Protein AF-A0A954FYK9-F1 (afdb_monomer)

pLDDT: mean 84.57, std 15.98, range [50.19, 98.5]

Secondary structure (DSSP, 8-state):
-TTSTTSSPPPHHHHHHHHHHHTSGGGTT--S-----STTTTTTS--------

Foldseek 3Di:
DPQALQPDFDDPVLVVVVVVVCPDPVNVVDDPDDDDSGNHRPPNPPDPPPPPD

Structure (mmCIF, N/CA/C/O backbone):
data_AF-A0A954FYK9-F1
#
_entry.id   AF-A0A954FYK9-F1
#
loop_
_atom_site.group_PDB
_atom_site.id
_atom_site.type_symbol
_atom_site.label_atom_id
_atom_site.label_alt_id
_atom_site.label_comp_id
_atom_site.label_asym_id
_atom_site.label_entity_id
_atom_site.label_seq_id
_atom_site.pdbx_PDB_ins_code
_atom_site.Cartn_x
_atom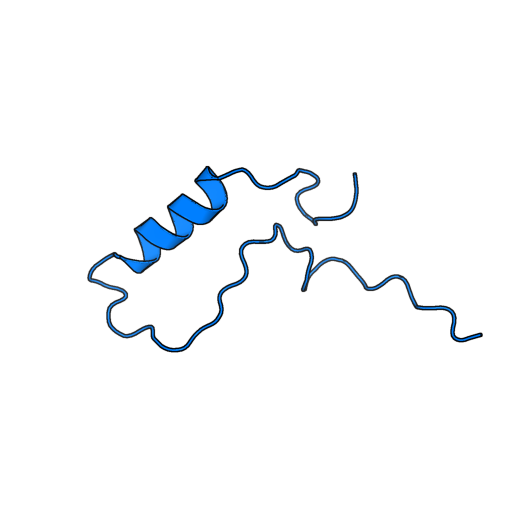_site.Cartn_y
_atom_site.Cartn_z
_atom_site.occupancy
_atom_site.B_iso_or_equiv
_atom_site.auth_seq_id
_atom_site.auth_comp_id
_atom_site.auth_asym_id
_atom_site.auth_atom_id
_atom_site.pdbx_PDB_model_num
ATOM 1 N N . THR A 1 1 ? 14.831 0.112 -18.352 1.00 50.19 1 THR A N 1
ATOM 2 C CA . THR A 1 1 ? 13.884 0.799 -17.439 1.00 50.19 1 THR A CA 1
ATOM 3 C C . THR A 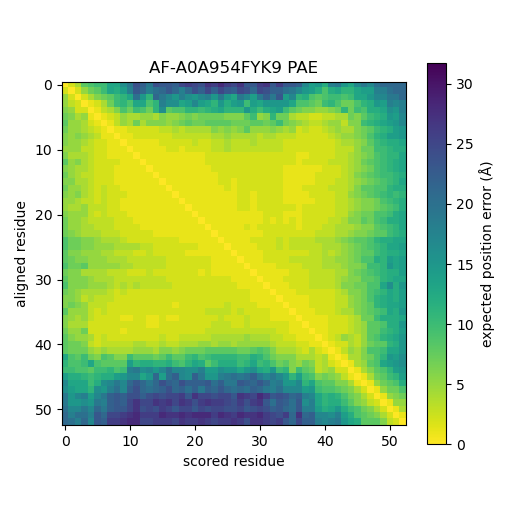1 1 ? 13.603 -0.139 -16.275 1.00 50.19 1 THR A C 1
ATOM 5 O O . THR A 1 1 ? 12.475 -0.291 -15.824 1.00 50.19 1 THR A O 1
ATOM 8 N N . ASP A 1 2 ? 14.661 -0.778 -15.766 1.00 57.50 2 ASP A N 1
ATOM 9 C CA . ASP A 1 2 ? 14.577 -2.109 -15.138 1.00 57.50 2 ASP A CA 1
ATOM 10 C C . ASP A 1 2 ? 14.458 -1.999 -13.620 1.00 57.50 2 ASP A C 1
ATOM 12 O O . ASP A 1 2 ? 15.098 -2.728 -12.868 1.00 57.50 2 ASP A O 1
ATOM 16 N N . MET A 1 3 ? 13.698 -1.010 -13.152 1.00 60.91 3 MET A N 1
ATOM 17 C CA . MET A 1 3 ? 13.547 -0.794 -11.718 1.00 60.91 3 MET A CA 1
ATOM 18 C C . MET A 1 3 ? 12.416 -1.644 -11.124 1.00 60.91 3 MET A C 1
ATOM 20 O O . MET A 1 3 ? 12.407 -1.842 -9.927 1.00 60.91 3 MET A O 1
ATOM 24 N N . HIS A 1 4 ? 11.448 -2.133 -11.902 1.00 60.69 4 HIS A N 1
ATOM 25 C CA . HIS A 1 4 ? 10.267 -2.843 -11.379 1.00 60.69 4 HIS A CA 1
ATOM 26 C C . HIS A 1 4 ? 10.039 -4.106 -12.223 1.00 60.69 4 HIS A C 1
ATOM 28 O O . HIS A 1 4 ? 10.227 -4.063 -13.438 1.00 60.69 4 HIS A O 1
ATOM 34 N N . ALA A 1 5 ? 9.627 -5.223 -11.612 1.00 69.56 5 ALA A N 1
ATOM 35 C CA . ALA A 1 5 ? 9.463 -6.518 -12.291 1.00 69.56 5 ALA A CA 1
ATOM 36 C C . ALA A 1 5 ? 8.428 -6.482 -13.432 1.00 69.56 5 ALA A C 1
ATOM 38 O O . ALA A 1 5 ? 8.492 -7.282 -14.362 1.00 69.56 5 ALA A O 1
ATOM 39 N N . LEU A 1 6 ? 7.503 -5.520 -13.386 1.00 80.19 6 LEU A N 1
ATOM 40 C CA . LEU A 1 6 ? 6.507 -5.285 -14.433 1.00 80.19 6 LEU A CA 1
ATOM 41 C C . LEU A 1 6 ? 7.021 -4.451 -15.624 1.00 80.19 6 LEU A C 1
ATOM 43 O O . LEU A 1 6 ? 6.245 -4.174 -16.534 1.00 80.19 6 LEU A O 1
ATOM 47 N N . ASN A 1 7 ? 8.300 -4.046 -15.644 1.00 80.81 7 ASN A N 1
ATOM 48 C CA . ASN A 1 7 ? 8.948 -3.309 -16.744 1.00 80.81 7 ASN A CA 1
ATOM 49 C C . ASN A 1 7 ? 8.219 -2.026 -17.197 1.00 80.81 7 ASN A C 1
ATOM 51 O O . ASN A 1 7 ? 8.338 -1.595 -18.345 1.00 80.81 7 ASN A O 1
ATOM 55 N N . ARG A 1 8 ? 7.496 -1.382 -16.277 1.00 86.75 8 ARG A N 1
ATOM 56 C CA . ARG A 1 8 ? 6.867 -0.069 -16.455 1.00 86.75 8 ARG A CA 1
ATOM 57 C C . ARG A 1 8 ? 6.903 0.720 -15.151 1.00 86.75 8 ARG A C 1
ATOM 59 O O . ARG A 1 8 ? 7.089 0.142 -14.082 1.00 86.75 8 ARG A O 1
ATOM 66 N N . ILE A 1 9 ? 6.698 2.029 -15.250 1.00 89.00 9 ILE A N 1
ATOM 67 C CA . ILE A 1 9 ? 6.405 2.863 -14.082 1.00 89.00 9 ILE A CA 1
ATOM 68 C C . ILE A 1 9 ? 4.937 2.653 -13.686 1.00 89.00 9 ILE A C 1
ATOM 70 O O . ILE A 1 9 ? 4.088 2.353 -14.533 1.00 89.00 9 ILE A O 1
ATOM 74 N N . GLY A 1 10 ? 4.671 2.718 -12.382 1.00 90.69 10 GLY A N 1
ATOM 75 C CA . GLY A 1 10 ? 3.314 2.682 -11.848 1.00 90.69 10 GLY A CA 1
ATOM 76 C C . GLY A 1 10 ? 2.543 3.945 -12.221 1.00 90.69 10 GLY A C 1
ATOM 77 O O . GLY A 1 10 ? 3.104 5.038 -12.243 1.00 90.69 10 GLY A O 1
ATOM 78 N N . GLU A 1 11 ? 1.254 3.790 -12.477 1.00 95.56 11 GLU A N 1
ATOM 79 C CA . GLU A 1 11 ? 0.324 4.890 -12.698 1.00 95.56 11 GLU A CA 1
ATOM 80 C C . GLU A 1 11 ? -0.471 5.156 -11.411 1.00 95.56 11 GLU A C 1
ATOM 82 O O . GLU A 1 11 ? -0.655 4.240 -10.602 1.00 95.56 11 GLU A O 1
ATOM 87 N N . PRO A 1 12 ? -1.027 6.364 -11.208 1.00 97.81 12 PRO A N 1
ATOM 88 C CA . PRO A 1 12 ? -1.872 6.652 -10.045 1.00 97.81 12 PRO A CA 1
ATOM 89 C C . PRO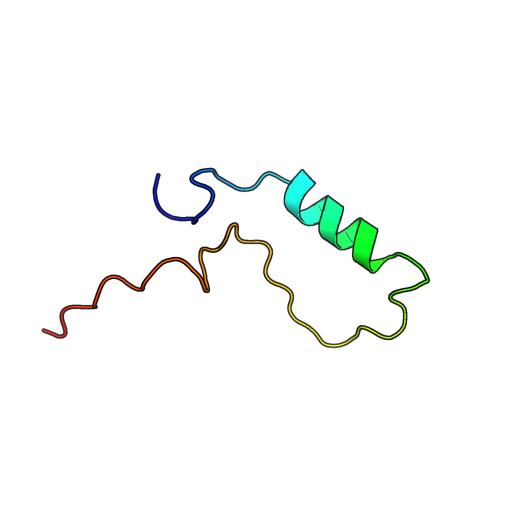 A 1 12 ? -3.025 5.650 -9.856 1.00 97.81 12 PRO A C 1
ATOM 91 O O . PRO A 1 12 ? -3.410 5.342 -8.728 1.00 97.81 12 PRO A O 1
ATOM 94 N N . ALA A 1 13 ? -3.538 5.101 -10.961 1.00 97.88 13 ALA A N 1
ATOM 95 C CA . ALA A 1 13 ? -4.589 4.090 -10.959 1.00 97.88 13 ALA A CA 1
ATOM 96 C C . ALA A 1 13 ? -4.176 2.771 -10.275 1.00 97.88 13 ALA A C 1
ATOM 98 O O . ALA A 1 13 ? -5.023 2.127 -9.659 1.00 97.88 13 ALA A O 1
ATOM 99 N N . ASP A 1 14 ? -2.894 2.387 -10.326 1.00 96.31 14 ASP A N 1
ATOM 100 C CA . ASP A 1 14 ? -2.409 1.155 -9.687 1.00 96.31 14 ASP A CA 1
ATOM 101 C C . ASP A 1 14 ? -2.543 1.240 -8.155 1.00 96.31 14 ASP A C 1
ATOM 103 O O . ASP A 1 14 ? -2.935 0.277 -7.498 1.00 96.31 14 ASP A O 1
ATOM 107 N N . VAL A 1 15 ? -2.274 2.417 -7.578 1.00 97.44 15 VAL A N 1
ATOM 108 C CA . VAL A 1 15 ? -2.455 2.673 -6.139 1.00 97.44 15 VAL A CA 1
ATOM 109 C C . VAL A 1 15 ? -3.938 2.834 -5.799 1.00 97.44 15 VAL A C 1
ATOM 111 O O . VAL A 1 15 ? -4.402 2.288 -4.798 1.00 97.44 15 VAL A O 1
ATOM 114 N N . ALA A 1 16 ? -4.694 3.550 -6.638 1.00 98.38 16 ALA A N 1
ATOM 115 C CA . ALA A 1 16 ? -6.123 3.777 -6.427 1.00 98.38 16 ALA A CA 1
ATOM 116 C C . ALA A 1 16 ? -6.921 2.466 -6.362 1.00 98.38 16 ALA A C 1
ATOM 118 O O . ALA A 1 16 ? -7.770 2.322 -5.486 1.00 98.38 16 ALA A O 1
ATOM 119 N N . SER A 1 17 ? -6.604 1.492 -7.220 1.00 98.25 17 SER A N 1
ATOM 120 C CA . SER A 1 17 ? -7.264 0.181 -7.213 1.00 98.25 17 SER A CA 1
ATOM 121 C C . SER A 1 17 ? -7.071 -0.564 -5.886 1.00 98.25 17 SER A C 1
ATOM 123 O O . SER A 1 17 ? -8.020 -1.151 -5.366 1.00 98.25 17 SER A O 1
ATOM 125 N N . MET A 1 18 ? -5.879 -0.488 -5.279 1.00 97.81 18 MET A N 1
ATOM 126 C CA . MET A 1 18 ? -5.639 -1.088 -3.963 1.00 97.81 18 MET A CA 1
ATOM 127 C C . MET A 1 18 ? -6.431 -0.384 -2.855 1.00 97.81 18 MET A C 1
ATOM 129 O O . MET A 1 18 ? -6.952 -1.038 -1.953 1.00 97.81 18 MET A O 1
ATOM 133 N N . ILE A 1 19 ? -6.529 0.947 -2.914 1.00 98.06 19 ILE A N 1
ATOM 134 C CA . ILE A 1 19 ? -7.322 1.729 -1.957 1.00 98.06 19 ILE A CA 1
ATOM 135 C C . ILE A 1 19 ? -8.798 1.344 -2.062 1.00 98.06 19 ILE A C 1
ATOM 137 O O . ILE A 1 19 ? -9.424 1.069 -1.044 1.00 98.06 19 ILE A O 1
ATOM 141 N N . GLU A 1 20 ? -9.344 1.289 -3.277 1.00 98.44 20 GLU A N 1
ATOM 142 C CA . GLU A 1 20 ? -10.729 0.879 -3.517 1.00 98.44 20 GLU A CA 1
ATOM 143 C C . GLU A 1 20 ? -11.004 -0.516 -2.950 1.00 98.44 20 GLU A C 1
ATOM 145 O O . GLU A 1 20 ? -11.992 -0.703 -2.242 1.00 98.44 20 GLU A O 1
ATOM 150 N N . TRP A 1 21 ? -10.102 -1.472 -3.188 1.00 97.94 21 TRP A N 1
ATOM 151 C CA . TRP A 1 21 ? -10.207 -2.806 -2.606 1.00 97.94 21 TRP A CA 1
ATOM 152 C C . TRP A 1 21 ? -10.194 -2.758 -1.072 1.00 97.94 21 TRP A C 1
ATOM 154 O O . TRP A 1 21 ? -11.075 -3.334 -0.442 1.00 97.94 21 TRP A O 1
ATOM 164 N N . LEU A 1 22 ? -9.270 -2.021 -0.446 1.00 97.81 22 LEU A N 1
ATOM 165 C CA . LEU A 1 22 ? -9.207 -1.900 1.019 1.00 97.81 22 LEU A CA 1
ATOM 166 C C . LEU A 1 22 ? -10.473 -1.295 1.641 1.00 97.81 22 LEU A C 1
ATOM 168 O O . LEU A 1 22 ? -10.794 -1.614 2.782 1.00 97.81 22 LEU A O 1
ATOM 172 N N . LEU A 1 23 ? -11.183 -0.432 0.913 1.00 97.75 23 LEU A N 1
ATOM 173 C CA . LEU A 1 23 ? -12.420 0.200 1.379 1.00 97.75 23 LEU A CA 1
ATOM 174 C C . LEU A 1 23 ? -13.650 -0.717 1.301 1.00 97.75 23 LEU A C 1
ATOM 176 O O . LEU A 1 23 ? -14.708 -0.351 1.817 1.00 97.75 23 LEU A O 1
ATOM 180 N N . GLN A 1 24 ? -13.536 -1.893 0.679 1.00 98.50 24 GLN A N 1
ATOM 181 C CA . GLN A 1 24 ? -14.614 -2.881 0.652 1.00 98.50 24 GLN A CA 1
ATOM 182 C C . GLN A 1 24 ? -14.950 -3.363 2.070 1.00 98.50 24 GLN A C 1
ATOM 184 O O . GLN A 1 24 ? -14.068 -3.572 2.907 1.00 98.50 24 GLN A O 1
ATOM 189 N N . ALA A 1 25 ? -16.241 -3.556 2.348 1.00 98.12 25 ALA A N 1
ATOM 190 C CA . ALA A 1 25 ? -16.733 -3.891 3.685 1.00 98.12 25 ALA A CA 1
ATOM 191 C C . ALA A 1 25 ? -16.207 -5.246 4.187 1.00 98.12 25 ALA A C 1
ATOM 193 O O . ALA A 1 25 ? -16.039 -5.453 5.389 1.00 98.12 25 ALA A O 1
ATOM 194 N N . GLU A 1 26 ? -15.913 -6.153 3.262 1.00 98.06 26 GLU A N 1
ATOM 195 C CA . GLU A 1 26 ? -15.374 -7.486 3.501 1.00 98.06 26 GLU A CA 1
ATOM 196 C C . GLU A 1 26 ? -13.946 -7.445 4.074 1.00 98.06 26 GLU A C 1
ATOM 198 O O . GLU A 1 26 ? -13.526 -8.384 4.746 1.00 98.06 26 GLU A O 1
ATOM 203 N N . ASN A 1 27 ? -13.217 -6.341 3.873 1.00 97.94 27 ASN A N 1
ATOM 204 C CA . ASN A 1 27 ? -11.828 -6.165 4.308 1.00 97.94 27 ASN A CA 1
ATOM 205 C C . ASN A 1 27 ? -11.696 -5.487 5.688 1.00 97.94 27 ASN A C 1
ATOM 207 O O . ASN A 1 27 ? -10.604 -5.076 6.086 1.00 97.94 27 ASN A O 1
ATOM 211 N N . ASN A 1 28 ? -12.784 -5.408 6.462 1.00 97.50 28 ASN A N 1
ATOM 212 C CA . ASN A 1 28 ? -12.866 -4.669 7.732 1.00 97.50 28 ASN A CA 1
ATOM 213 C C . ASN A 1 28 ? -12.002 -5.202 8.897 1.00 97.50 28 ASN A C 1
ATOM 215 O O . ASN A 1 28 ? -11.975 -4.593 9.967 1.00 97.50 28 ASN A O 1
ATOM 219 N N . TRP A 1 29 ? -11.292 -6.316 8.706 1.00 97.62 29 TRP A N 1
ATOM 220 C CA . TRP A 1 29 ? -10.384 -6.895 9.699 1.00 97.62 29 TRP A CA 1
ATOM 221 C C . TRP A 1 29 ? -8.899 -6.643 9.391 1.00 97.62 29 TRP A C 1
ATOM 223 O O . TRP A 1 29 ? -8.013 -7.109 10.110 1.00 97.62 29 TRP A O 1
ATOM 233 N N . ILE A 1 30 ? -8.602 -5.896 8.325 1.00 96.94 30 ILE A N 1
ATOM 234 C CA . ILE A 1 30 ? -7.235 -5.548 7.933 1.00 96.94 30 ILE A CA 1
ATOM 235 C C . ILE A 1 30 ? -6.880 -4.182 8.525 1.00 96.94 30 ILE A C 1
ATOM 237 O O . ILE A 1 30 ? -7.452 -3.159 8.162 1.00 96.94 30 ILE A O 1
ATOM 241 N N . THR A 1 31 ? -5.903 -4.152 9.432 1.00 96.81 31 THR A N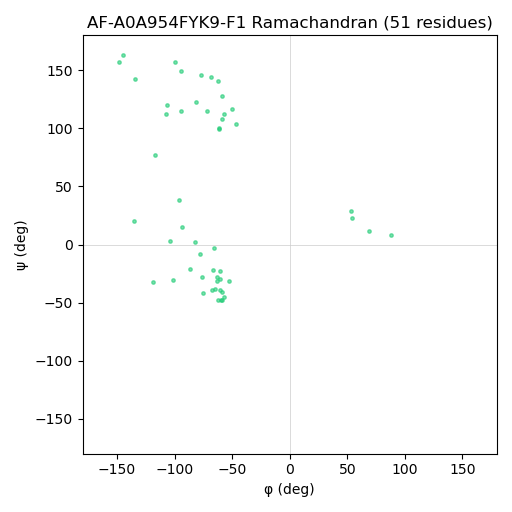 1
ATOM 242 C CA . THR A 1 31 ? -5.384 -2.908 10.020 1.00 96.81 31 THR A CA 1
ATOM 243 C C . THR A 1 31 ? -3.896 -3.018 10.367 1.00 96.81 31 THR A C 1
ATOM 245 O O . THR A 1 31 ? -3.353 -4.116 10.518 1.00 96.81 31 THR A O 1
ATOM 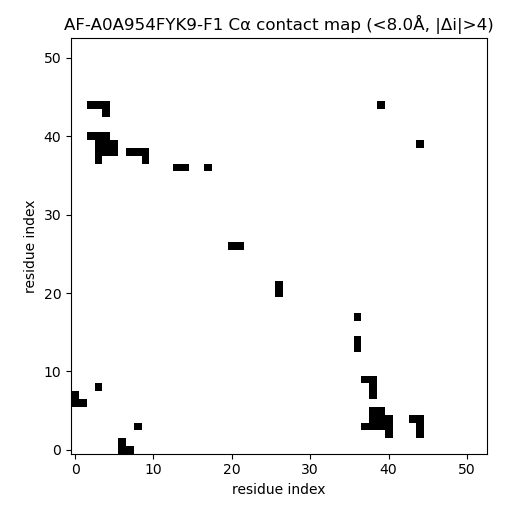248 N N . GLY A 1 32 ? -3.214 -1.872 10.452 1.00 97.12 32 GLY A N 1
ATOM 249 C CA . GLY A 1 32 ? -1.803 -1.773 10.849 1.00 97.12 32 GLY A CA 1
ATOM 250 C C . GLY A 1 32 ? -0.784 -2.338 9.851 1.00 97.12 32 GLY A C 1
ATOM 251 O O . GLY A 1 32 ? 0.377 -2.506 10.214 1.00 97.12 32 GLY A O 1
ATOM 252 N N . GLN A 1 33 ? -1.194 -2.649 8.618 1.00 96.19 33 GLN A N 1
ATOM 253 C CA . GLN A 1 33 ? -0.314 -3.219 7.594 1.00 96.19 33 GLN A CA 1
ATOM 254 C C . GLN A 1 33 ? 0.273 -2.145 6.675 1.00 96.19 33 GLN A C 1
ATOM 256 O O . GLN A 1 33 ? -0.374 -1.144 6.374 1.00 96.19 33 GLN A O 1
ATOM 261 N N . VAL A 1 34 ? 1.480 -2.403 6.169 1.00 95.00 34 VAL A N 1
ATOM 262 C CA . VAL A 1 34 ? 2.087 -1.655 5.061 1.00 95.00 34 VAL A CA 1
ATOM 263 C C . VAL A 1 34 ? 2.068 -2.558 3.833 1.00 95.00 34 VAL A C 1
ATOM 265 O O . VAL A 1 34 ? 2.746 -3.582 3.808 1.00 95.00 34 VAL A O 1
ATOM 268 N N . LEU A 1 35 ? 1.273 -2.195 2.827 1.00 93.69 35 LEU A N 1
ATOM 269 C CA . LEU A 1 35 ? 1.074 -2.993 1.615 1.00 93.69 35 LEU A CA 1
ATOM 270 C C . LEU A 1 35 ? 1.807 -2.325 0.446 1.00 93.69 35 LEU A C 1
ATOM 272 O O . LEU A 1 35 ? 1.554 -1.165 0.128 1.00 93.69 35 LEU A O 1
ATOM 276 N N . GLY A 1 36 ? 2.755 -3.044 -0.157 1.00 93.81 36 GLY A N 1
ATOM 277 C CA . GLY A 1 36 ? 3.586 -2.528 -1.244 1.00 93.81 36 GLY A CA 1
ATOM 278 C C . GLY A 1 36 ? 2.880 -2.596 -2.596 1.00 93.81 36 GLY A C 1
ATOM 279 O O . GLY A 1 36 ? 2.511 -3.681 -3.037 1.00 93.81 36 GLY A O 1
ATOM 280 N N . ILE A 1 37 ? 2.746 -1.446 -3.263 1.00 94.81 37 ILE A N 1
ATOM 281 C CA . ILE A 1 37 ? 2.258 -1.317 -4.645 1.00 94.81 37 ILE A CA 1
ATOM 282 C C . ILE A 1 37 ? 3.387 -0.726 -5.492 1.00 94.81 37 ILE A C 1
ATOM 284 O O . ILE A 1 37 ? 3.441 0.471 -5.754 1.00 94.81 37 ILE A O 1
ATOM 288 N N . ASP A 1 38 ? 4.357 -1.566 -5.843 1.00 91.19 38 ASP A N 1
ATOM 289 C CA . ASP A 1 38 ? 5.653 -1.129 -6.376 1.00 91.19 38 ASP A CA 1
ATOM 290 C C . ASP A 1 38 ? 6.108 -1.943 -7.594 1.00 91.19 38 ASP A C 1
ATOM 292 O O . ASP A 1 38 ? 7.299 -2.036 -7.888 1.00 91.19 38 ASP A O 1
ATOM 296 N N . GLY A 1 39 ? 5.179 -2.619 -8.272 1.00 90.56 39 GLY A N 1
ATOM 297 C CA . GLY A 1 39 ? 5.489 -3.453 -9.433 1.00 90.56 39 GLY A CA 1
ATOM 298 C C . GLY A 1 39 ? 6.571 -4.518 -9.189 1.00 90.56 39 GLY A C 1
ATOM 299 O O . GLY A 1 39 ? 7.216 -4.934 -10.151 1.00 90.56 39 GLY A O 1
ATOM 300 N N . GLY A 1 40 ? 6.803 -4.939 -7.938 1.00 89.25 40 GLY A N 1
ATOM 301 C CA . GLY A 1 40 ? 7.787 -5.953 -7.558 1.00 89.25 40 GLY A CA 1
ATOM 302 C C . GLY A 1 40 ? 9.198 -5.423 -7.280 1.00 89.25 40 GLY A C 1
ATOM 303 O O . GLY A 1 40 ? 10.113 -6.230 -7.110 1.00 89.25 40 GLY A O 1
ATOM 304 N N . LEU A 1 41 ? 9.405 -4.104 -7.228 1.00 85.88 41 LEU A N 1
ATOM 305 C CA . LEU A 1 41 ? 10.720 -3.497 -6.993 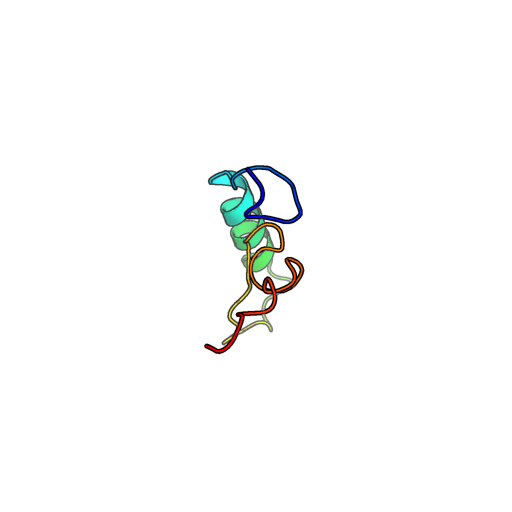1.00 85.88 41 LEU A CA 1
ATOM 306 C C . LEU A 1 41 ? 11.354 -3.939 -5.661 1.00 85.88 41 LEU A C 1
ATOM 308 O O . LEU A 1 41 ? 12.523 -4.322 -5.640 1.00 85.88 41 LEU A O 1
ATOM 312 N N . ALA A 1 42 ? 10.619 -3.911 -4.548 1.00 82.94 42 ALA A N 1
ATOM 313 C CA . ALA A 1 42 ? 11.199 -4.154 -3.227 1.00 82.94 42 AL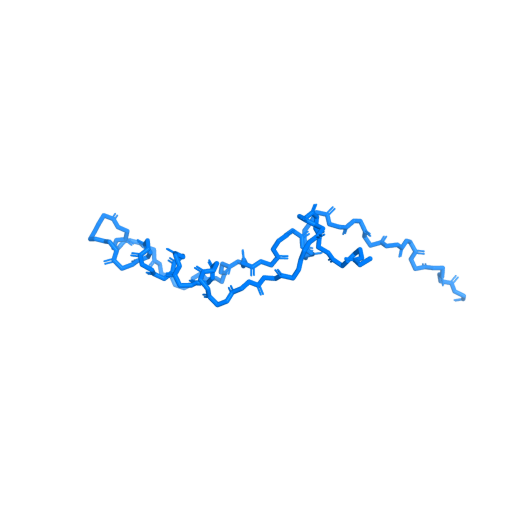A A CA 1
ATOM 314 C C . ALA A 1 42 ? 11.492 -5.635 -2.941 1.00 82.94 42 ALA A C 1
ATOM 316 O O . ALA A 1 42 ? 12.390 -5.939 -2.152 1.00 82.94 42 ALA A O 1
ATOM 317 N N . THR A 1 43 ? 10.738 -6.556 -3.548 1.00 78.12 43 THR A N 1
ATOM 318 C CA . THR A 1 43 ? 10.756 -7.984 -3.177 1.00 78.12 43 THR A CA 1
ATOM 319 C C . THR A 1 43 ? 11.207 -8.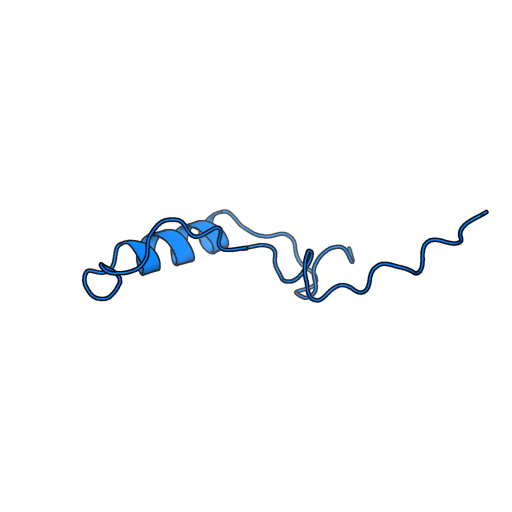907 -4.306 1.00 78.12 43 THR A C 1
ATOM 321 O O . THR A 1 43 ? 11.825 -9.933 -4.033 1.00 78.12 43 THR A O 1
ATOM 324 N N . VAL A 1 44 ? 10.916 -8.566 -5.565 1.00 76.94 44 VAL A N 1
ATOM 325 C CA . VAL A 1 44 ? 11.127 -9.459 -6.718 1.00 76.94 44 VAL A CA 1
ATOM 326 C C . VAL A 1 44 ? 12.387 -9.095 -7.495 1.00 76.94 44 VAL A C 1
ATOM 328 O O . VAL A 1 44 ? 13.035 -9.986 -8.040 1.00 76.94 44 VAL A O 1
ATOM 331 N N . VAL A 1 45 ? 12.779 -7.818 -7.524 1.00 67.06 45 VAL A N 1
ATOM 332 C CA . VAL A 1 45 ? 14.031 -7.409 -8.170 1.00 67.06 45 VAL A CA 1
ATOM 333 C C . VAL A 1 45 ? 15.209 -7.885 -7.309 1.00 67.06 45 VAL A C 1
ATOM 335 O O . VAL A 1 45 ? 15.373 -7.414 -6.178 1.00 67.06 45 VAL A O 1
ATOM 338 N N . PRO A 1 46 ? 16.057 -8.815 -7.802 1.00 64.94 46 PRO A N 1
ATOM 339 C CA . PRO A 1 46 ? 17.220 -9.260 -7.052 1.00 64.94 46 PRO A CA 1
ATOM 340 C C . PRO A 1 46 ? 18.101 -8.049 -6.771 1.00 64.94 46 PRO A C 1
ATOM 342 O O . PRO A 1 46 ? 18.471 -7.325 -7.699 1.00 64.94 46 PRO A O 1
ATOM 345 N N . ARG A 1 47 ? 18.481 -7.822 -5.507 1.00 62.84 47 ARG A N 1
ATOM 346 C CA . ARG A 1 47 ? 19.520 -6.831 -5.216 1.00 62.84 47 ARG A CA 1
ATOM 347 C C . ARG A 1 47 ? 20.752 -7.246 -6.006 1.00 62.84 47 ARG A C 1
ATOM 349 O O . ARG A 1 47 ? 21.340 -8.288 -5.708 1.00 62.84 47 ARG A O 1
ATOM 356 N N . ALA A 1 48 ? 21.130 -6.455 -7.012 1.00 63.56 48 ALA A N 1
ATOM 357 C CA . ALA A 1 48 ? 22.392 -6.645 -7.706 1.00 63.56 48 ALA A CA 1
ATOM 358 C C . ALA A 1 48 ? 23.465 -6.747 -6.623 1.00 63.56 48 ALA A C 1
ATOM 360 O O . ALA A 1 48 ? 23.602 -5.838 -5.803 1.00 63.56 48 ALA A O 1
ATOM 361 N N . ARG A 1 49 ? 24.115 -7.914 -6.543 1.00 59.16 49 ARG A N 1
ATOM 362 C CA . ARG A 1 49 ? 25.057 -8.288 -5.488 1.00 59.16 49 ARG A CA 1
ATOM 363 C C . ARG A 1 49 ? 26.014 -7.119 -5.277 1.00 59.16 49 ARG A C 1
ATOM 365 O O . ARG A 1 49 ? 26.880 -6.888 -6.118 1.00 59.16 49 ARG A O 1
ATOM 372 N N . GLN A 1 50 ? 25.814 -6.356 -4.200 1.00 60.19 50 GLN A N 1
ATOM 373 C CA . GLN A 1 50 ? 26.650 -5.206 -3.885 1.00 60.19 50 GLN A CA 1
ATOM 374 C C . GLN A 1 50 ? 28.062 -5.765 -3.751 1.00 60.19 50 GLN A C 1
ATOM 376 O O . GLN A 1 50 ? 28.332 -6.543 -2.833 1.00 60.19 50 GLN A O 1
ATOM 381 N N . LYS A 1 51 ? 28.937 -5.473 -4.722 1.00 52.81 51 LYS A N 1
ATOM 382 C CA . LYS A 1 51 ? 30.355 -5.787 -4.592 1.00 52.81 51 LYS A CA 1
ATOM 383 C C . LYS A 1 51 ? 30.818 -4.991 -3.378 1.00 52.81 51 LYS A C 1
ATOM 385 O O . LYS A 1 51 ? 30.979 -3.780 -3.464 1.00 52.81 51 LYS A O 1
ATOM 390 N N . ARG A 1 52 ? 30.904 -5.665 -2.229 1.00 54.91 52 ARG A N 1
ATOM 391 C CA . ARG A 1 52 ? 31.607 -5.163 -1.054 1.00 54.91 52 ARG A CA 1
ATOM 392 C C . ARG A 1 52 ? 33.055 -5.007 -1.503 1.00 54.91 52 ARG A C 1
ATOM 394 O O . ARG A 1 52 ? 33.726 -6.017 -1.714 1.00 54.91 52 ARG A O 1
ATOM 401 N N . GLY A 1 53 ? 33.426 -3.769 -1.818 1.00 53.78 53 GLY A N 1
ATOM 402 C CA . GLY A 1 53 ? 34.823 -3.355 -1.826 1.00 53.78 53 GLY A CA 1
ATOM 403 C C . GLY A 1 53 ? 35.378 -3.400 -0.415 1.00 53.78 53 GLY A C 1
ATOM 404 O O . GLY A 1 53 ? 34.558 -3.331 0.533 1.00 53.78 53 GLY A O 1
#

Radius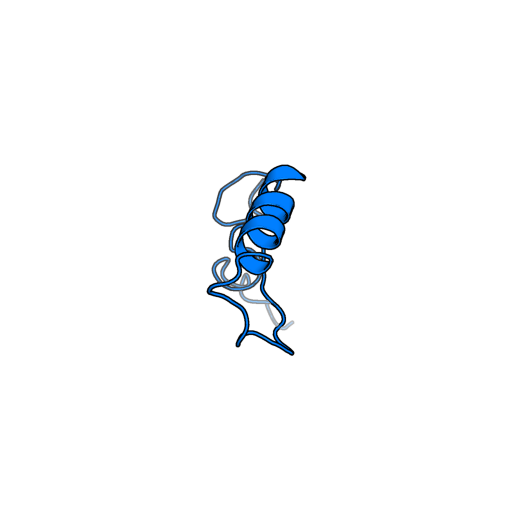 of gyration: 15.11 Å; Cα contacts (8 Å, |Δi|>4): 28; chains: 1; bounding box: 52×16×28 Å

Nearest PDB structures (foldseek):
  3lls-assembly1_B  TM=9.094E-01  e=1.331E-02  Mycobacterium tuberculosis H37Ra
  3lls-assembly1_A  TM=9.071E-01  e=1.331E-02  Mycobacterium tuberculosis H37Ra
  2foi-assembly1_C  TM=8.510E-01  e=1.465E-01  Plasmodium falciparum 3D7

Mean predicted aligned error: 7.15 Å

Sequence (53 aa):
TDMHALNRIGEPADVASMIEWLLQAENNWITGQVLGIDGGLATVVPRARQKRG

Solvent-accessible surface area (backbone atoms only — not comparable to full-atom values): 3674 Å² total; per-residue (Å²): 118,86,68,20,72,69,66,57,84,86,54,75,63,66,56,49,53,54,52,56,56,58,69,38,79,89,42,75,85,72,74,98,76,86,83,88,88,52,54,40,31,90,79,66,45,75,74,73,78,74,79,79,124